Protein AF-A0A2G4SXM0-F1 (afdb_monomer)

Secondary structure (DSSP, 8-state):
-------------------TTTHHHHHHHHHHHHGGGS-HHHHHHHHHHHHHHHHHHHHS---HHHHHHHHHHHTT----HHHHHHH-TTS--B-TTTGGGS-B--HHIIIII-HHHHHHHHHHHHHHS----

Sequence (133 aa):
MLPSQIGSHDGTLGHTTIDNTILPLVTPLVDHQIQLIQPSHLRKLIHKAFLSFWKTFWRMDIPLPARNVWFRLIHGKLPAASNLHKIVPSFSPFCRLCNRSSPSETTCHFLIDCRKKYLAWKLIWTHFFPLSL

InterPro domains:
  IPR026960 Reverse transcriptase zinc-binding domain [PF13966] (51-121)

pLDDT: mean 70.19, std 20.28, range [26.02, 95.56]

Nearest PDB structures (foldseek):
  8tid-assembly1_R  TM=2.562E-01  e=8.346E+00  Tetrahymena thermophila

Organism: NCBI:txid1340429

Mean predicted aligned error: 13.28 Å

Structure (mmCIF, N/CA/C/O backbone):
data_AF-A0A2G4SXM0-F1
#
_entry.id   AF-A0A2G4SXM0-F1
#
loop_
_atom_site.group_PDB
_atom_site.id
_atom_site.type_symbol
_atom_site.label_atom_id
_atom_site.label_alt_id
_atom_site.label_comp_id
_atom_site.label_asym_id
_atom_site.label_entity_id
_atom_site.label_seq_id
_atom_site.pdbx_PDB_ins_code
_atom_site.Cartn_x
_atom_site.Cartn_y
_atom_site.Cartn_z
_atom_site.occupancy
_atom_site.B_iso_or_equiv
_atom_site.auth_seq_id
_atom_site.auth_comp_id
_atom_site.auth_asym_id
_atom_site.auth_atom_id
_atom_site.pdbx_PDB_model_num
ATOM 1 N N . MET A 1 1 ? -11.537 22.559 -47.697 1.00 34.03 1 MET A N 1
ATOM 2 C CA . MET A 1 1 ? -12.131 23.437 -46.669 1.00 34.03 1 MET A CA 1
ATOM 3 C C . MET A 1 1 ? -12.636 22.556 -45.533 1.00 34.03 1 MET A C 1
ATOM 5 O O . MET A 1 1 ? -13.275 21.554 -45.816 1.00 34.03 1 MET A O 1
ATOM 9 N N . LEU A 1 2 ? -12.229 22.876 -44.301 1.00 34.56 2 LEU A N 1
ATOM 10 C CA . LEU A 1 2 ? -12.595 22.241 -43.018 1.00 34.56 2 LEU A CA 1
ATOM 11 C C . LEU A 1 2 ? -14.112 22.460 -42.698 1.00 34.56 2 LEU A C 1
ATOM 13 O O . LEU A 1 2 ? -14.708 23.270 -43.408 1.00 34.56 2 LEU A O 1
ATOM 17 N N . PRO A 1 3 ? -14.743 21.841 -41.662 1.00 35.44 3 PRO A N 1
ATOM 18 C CA . PRO A 1 3 ? -14.183 21.678 -40.318 1.00 35.44 3 PRO A CA 1
ATOM 19 C C . PRO A 1 3 ? -14.313 20.309 -39.633 1.00 35.44 3 PRO A C 1
ATOM 21 O O . PRO A 1 3 ? -15.356 19.664 -39.600 1.00 35.44 3 PRO A O 1
ATOM 24 N N . SER A 1 4 ? -13.212 19.960 -38.972 1.00 36.41 4 SER A N 1
ATOM 25 C CA . SER A 1 4 ? -13.076 19.049 -37.841 1.00 36.41 4 SER A CA 1
ATOM 26 C C . SER A 1 4 ? -13.675 19.691 -36.586 1.00 36.41 4 SER A C 1
ATOM 28 O O . SER A 1 4 ? -13.256 20.791 -36.239 1.00 36.41 4 SER A O 1
ATOM 30 N N . GLN A 1 5 ? -14.583 19.008 -35.885 1.00 34.81 5 GLN A N 1
ATOM 31 C CA . GLN A 1 5 ? -14.956 19.284 -34.489 1.00 34.81 5 GLN A CA 1
ATOM 32 C C . GLN A 1 5 ? -15.548 18.008 -33.869 1.00 34.81 5 GLN A C 1
ATOM 34 O O . GLN A 1 5 ? -16.710 17.698 -34.108 1.00 34.81 5 GLN A O 1
ATOM 39 N N . ILE A 1 6 ? -14.776 17.277 -33.061 1.00 32.81 6 ILE A N 1
ATOM 40 C CA . ILE A 1 6 ? -15.326 16.418 -32.000 1.00 32.81 6 ILE A CA 1
ATOM 41 C C . ILE A 1 6 ? -14.467 16.669 -30.763 1.00 32.81 6 ILE A C 1
ATOM 43 O O . ILE A 1 6 ? -13.244 16.551 -30.807 1.00 32.81 6 ILE A O 1
ATOM 47 N N . GLY A 1 7 ? -15.141 17.144 -29.718 1.00 26.02 7 GLY A N 1
ATOM 48 C CA . GLY A 1 7 ? -14.584 17.893 -28.604 1.00 26.02 7 GLY A CA 1
ATOM 49 C C . GLY A 1 7 ? -13.563 17.143 -27.758 1.00 26.02 7 GLY A C 1
ATOM 50 O O . GLY A 1 7 ? -13.784 16.015 -27.316 1.00 26.02 7 GLY A O 1
ATOM 51 N N . SER A 1 8 ? -12.487 17.860 -27.442 1.00 28.03 8 SER A N 1
ATOM 52 C CA . SER A 1 8 ? -11.764 17.706 -26.185 1.00 28.03 8 SER A CA 1
ATOM 53 C C . SER A 1 8 ? -12.748 17.891 -25.032 1.00 28.03 8 SER A C 1
ATOM 55 O O . SER A 1 8 ? -13.170 19.008 -24.739 1.00 28.03 8 SER A O 1
ATOM 57 N N . HIS A 1 9 ? -13.107 16.801 -24.361 1.00 28.20 9 HIS A N 1
ATOM 58 C CA . HIS A 1 9 ? -13.646 16.896 -23.012 1.00 28.20 9 HIS A CA 1
ATOM 59 C C . HIS A 1 9 ? -12.480 17.169 -22.069 1.00 28.20 9 HIS A C 1
ATOM 61 O O . HIS A 1 9 ? -11.851 16.260 -21.527 1.00 28.20 9 HIS A O 1
ATOM 67 N N . ASP A 1 10 ? -12.193 18.460 -21.933 1.00 31.44 10 ASP A N 1
ATOM 68 C CA . ASP A 1 10 ? -11.350 19.029 -20.897 1.00 31.44 10 ASP A CA 1
ATOM 69 C C . ASP A 1 10 ? -12.085 18.853 -19.559 1.00 31.44 10 ASP A C 1
ATOM 71 O O . ASP A 1 10 ? -12.880 19.676 -19.105 1.00 31.44 10 ASP A O 1
ATOM 75 N N . GLY A 1 11 ? -11.931 17.661 -18.988 1.00 27.86 11 GLY A N 1
ATOM 76 C CA . GLY A 1 11 ? -12.451 17.310 -17.680 1.00 27.86 11 GLY A CA 1
ATOM 77 C C . GLY A 1 11 ? -11.522 17.850 -16.610 1.00 27.86 11 GLY A C 1
ATOM 78 O O . GLY A 1 11 ? -10.778 17.080 -16.001 1.00 27.86 11 GLY A O 1
ATOM 79 N N . THR A 1 12 ? -11.591 19.160 -16.371 1.00 34.84 12 THR A N 1
ATOM 80 C CA . THR A 1 12 ? -11.096 19.829 -15.163 1.00 34.84 12 THR A CA 1
ATOM 81 C C . THR A 1 12 ? -11.846 19.262 -13.957 1.00 34.84 12 THR A C 1
ATOM 83 O O . THR A 1 12 ? -12.765 19.870 -13.418 1.00 34.84 12 THR A O 1
ATOM 86 N N . LEU A 1 13 ? -11.507 18.038 -13.552 1.00 33.56 13 LEU A N 1
ATOM 87 C CA . LEU A 1 13 ? -12.104 17.384 -12.401 1.00 33.56 13 LEU A CA 1
ATOM 88 C C . LEU A 1 13 ? -11.165 17.562 -11.219 1.00 33.56 13 LEU A C 1
ATOM 90 O O . LEU A 1 13 ? -10.265 16.753 -11.007 1.00 33.56 13 LEU A O 1
ATOM 94 N N . GLY A 1 14 ? -11.403 18.678 -10.527 1.00 27.69 14 GLY A N 1
ATOM 95 C CA . GLY A 1 14 ? -11.227 18.893 -9.097 1.00 27.69 14 GLY A CA 1
ATOM 96 C C . GLY A 1 14 ? -10.014 18.237 -8.453 1.00 27.69 14 GLY A C 1
ATOM 97 O O . GLY A 1 14 ? -9.935 17.021 -8.309 1.00 27.69 14 GLY A O 1
ATOM 98 N N . HIS A 1 15 ? -9.133 19.085 -7.938 1.00 35.47 15 HIS A N 1
ATOM 99 C CA . HIS A 1 15 ? -8.190 18.772 -6.875 1.00 35.47 15 HIS A CA 1
ATOM 100 C C . HIS A 1 15 ? -8.964 18.263 -5.638 1.00 35.47 15 HIS A C 1
ATOM 102 O O . HIS A 1 15 ? -9.212 19.004 -4.690 1.00 35.47 15 HIS A O 1
ATOM 108 N N . THR A 1 16 ? -9.445 17.019 -5.671 1.00 34.97 16 THR A N 1
ATOM 109 C CA . THR A 1 16 ? -10.198 16.409 -4.578 1.00 34.97 16 THR A CA 1
ATOM 110 C C . THR A 1 16 ? -9.201 15.968 -3.528 1.00 34.97 16 THR A C 1
ATOM 112 O O . THR A 1 16 ? -8.597 14.900 -3.632 1.00 34.97 16 THR A O 1
ATOM 115 N N . THR A 1 17 ? -8.996 16.882 -2.584 1.00 36.53 17 THR A N 1
ATOM 116 C CA . THR A 1 17 ? -8.695 16.680 -1.170 1.00 36.53 17 THR A CA 1
ATOM 117 C C . THR A 1 17 ? -8.461 15.218 -0.813 1.00 36.53 17 THR A C 1
ATOM 119 O O . THR A 1 17 ? -9.384 14.407 -0.784 1.00 36.53 17 THR A O 1
ATOM 122 N N . ILE A 1 18 ? -7.192 14.914 -0.569 1.00 41.31 18 ILE A N 1
ATOM 123 C CA . ILE A 1 18 ? -6.683 13.628 -0.109 1.00 41.31 18 ILE A CA 1
ATOM 124 C C . ILE A 1 18 ? -7.556 13.153 1.067 1.00 41.31 18 ILE A C 1
ATOM 126 O O . ILE A 1 18 ? -7.647 13.855 2.073 1.00 41.31 18 ILE A O 1
ATOM 130 N N . ASP A 1 19 ? -8.236 12.005 0.940 1.00 44.88 19 ASP A N 1
ATOM 131 C CA . ASP A 1 19 ? -9.090 11.480 2.014 1.00 44.88 19 ASP A CA 1
ATOM 132 C C . ASP A 1 19 ? -8.257 11.272 3.290 1.00 44.88 19 ASP A C 1
ATOM 134 O O . ASP A 1 19 ? -7.338 10.445 3.342 1.00 44.88 19 ASP A O 1
ATOM 138 N N . ASN A 1 20 ? -8.639 11.991 4.347 1.00 44.47 20 ASN A N 1
ATOM 139 C CA . ASN A 1 20 ? -7.999 11.990 5.666 1.00 44.47 20 ASN A CA 1
ATOM 140 C C . ASN A 1 20 ? -8.125 10.658 6.432 1.00 44.47 20 ASN A C 1
ATOM 142 O O . ASN A 1 20 ? -7.631 10.552 7.548 1.00 44.47 20 ASN A O 1
ATOM 146 N N . THR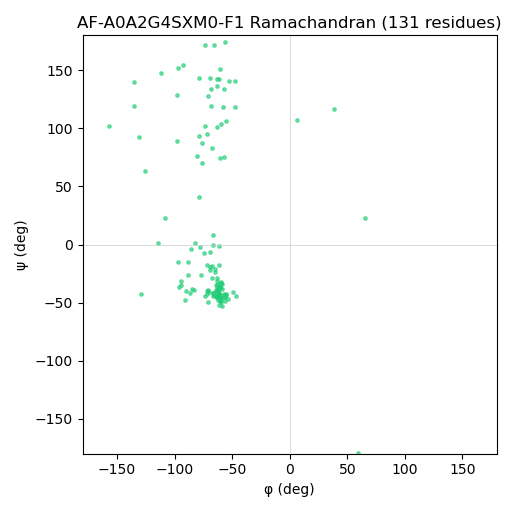 A 1 21 ? -8.790 9.643 5.881 1.00 46.84 21 THR A N 1
ATOM 147 C CA . THR A 1 21 ? -9.043 8.351 6.545 1.00 46.84 21 THR A CA 1
ATOM 148 C C . THR A 1 21 ? -8.026 7.273 6.187 1.00 46.84 21 THR A C 1
ATOM 150 O O . THR A 1 21 ? -7.653 6.484 7.050 1.00 46.84 21 THR A O 1
ATOM 153 N N . ILE A 1 22 ? -7.548 7.233 4.939 1.00 49.28 22 ILE A N 1
ATOM 154 C CA . ILE A 1 22 ? -6.591 6.209 4.476 1.00 49.28 22 ILE A CA 1
ATOM 155 C C . ILE A 1 22 ? -5.154 6.721 4.589 1.00 49.28 22 ILE A C 1
ATOM 157 O O . ILE A 1 22 ? -4.245 5.963 4.934 1.00 49.28 22 ILE A O 1
ATOM 161 N N . LEU A 1 23 ? -4.947 8.020 4.350 1.00 52.69 23 LEU A N 1
ATOM 162 C CA . LEU A 1 23 ? -3.626 8.640 4.383 1.00 52.69 23 LEU A CA 1
ATOM 163 C C . LEU A 1 23 ? -2.903 8.435 5.732 1.00 52.69 23 LEU A C 1
ATOM 165 O O . LEU A 1 23 ? -1.759 7.988 5.710 1.00 52.69 23 LEU A O 1
ATOM 169 N N . PRO A 1 24 ? -3.537 8.610 6.911 1.00 52.62 24 PRO A N 1
ATOM 170 C CA . PRO A 1 24 ? -2.854 8.396 8.189 1.00 52.62 24 PRO A CA 1
ATOM 171 C C .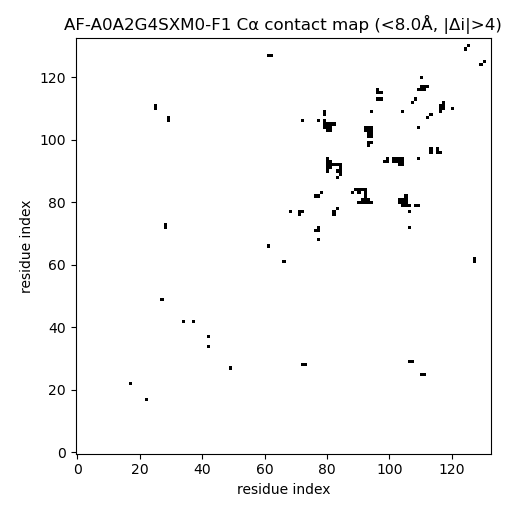 PRO A 1 24 ? -2.487 6.933 8.462 1.00 52.62 24 PRO A C 1
ATOM 173 O O . PRO A 1 24 ? -1.648 6.673 9.316 1.00 52.62 24 PRO A O 1
ATOM 176 N N . LEU A 1 25 ? -3.109 5.975 7.766 1.00 52.00 25 LEU A N 1
ATOM 177 C CA . LEU A 1 25 ? -2.805 4.549 7.901 1.00 52.00 25 LEU A CA 1
ATOM 178 C C . LEU A 1 25 ? -1.601 4.166 7.040 1.00 52.00 25 LEU A C 1
ATOM 180 O O . LEU A 1 25 ? -0.765 3.370 7.456 1.00 52.00 25 LEU A O 1
ATOM 184 N N . VAL A 1 26 ? -1.507 4.731 5.836 1.00 55.44 26 VAL A N 1
ATOM 185 C CA . VAL A 1 26 ? -0.493 4.345 4.848 1.00 55.44 26 VAL A CA 1
ATOM 186 C C . VAL A 1 26 ? 0.785 5.169 4.991 1.00 55.44 26 VAL A C 1
ATOM 188 O O . VAL A 1 26 ? 1.874 4.602 4.910 1.00 55.44 26 VAL A O 1
ATOM 191 N N . THR A 1 27 ? 0.677 6.473 5.258 1.00 55.81 27 THR A N 1
ATOM 192 C CA . THR A 1 27 ? 1.828 7.386 5.305 1.00 55.81 27 THR A CA 1
ATOM 193 C C . THR A 1 27 ? 2.846 6.992 6.377 1.00 55.81 27 THR A C 1
ATOM 195 O O . THR A 1 27 ? 3.995 6.781 6.011 1.00 55.81 27 THR A O 1
ATOM 198 N N . PRO A 1 28 ? 2.482 6.704 7.645 1.00 51.44 28 PRO A N 1
ATOM 199 C CA . PRO A 1 28 ? 3.459 6.282 8.653 1.00 51.44 28 PRO A CA 1
ATOM 200 C C . PRO A 1 28 ? 4.125 4.935 8.348 1.00 51.44 28 PRO A C 1
ATOM 202 O O . PRO A 1 28 ? 5.208 4.663 8.860 1.00 51.44 28 PRO A O 1
ATOM 205 N N . LEU A 1 29 ? 3.483 4.075 7.547 1.00 54.38 29 LEU A N 1
ATOM 206 C CA . LEU A 1 29 ? 3.995 2.753 7.177 1.00 54.38 29 LEU A CA 1
ATOM 207 C C . LEU A 1 29 ? 4.941 2.792 5.984 1.00 54.38 29 LEU A C 1
ATOM 209 O O . LEU A 1 29 ? 5.956 2.095 5.977 1.00 54.38 29 LEU A O 1
ATOM 213 N N . VAL A 1 30 ? 4.625 3.638 5.011 1.00 54.62 30 VAL A N 1
ATOM 214 C CA . VAL A 1 30 ? 5.549 4.024 3.948 1.00 54.62 30 VAL A CA 1
ATOM 215 C C . VAL A 1 30 ? 6.746 4.758 4.556 1.00 54.62 30 VAL A C 1
ATOM 217 O O . VAL A 1 30 ? 7.891 4.393 4.297 1.00 54.62 30 VAL A O 1
ATOM 220 N N . ASP A 1 31 ? 6.494 5.693 5.469 1.00 53.44 31 ASP A N 1
ATOM 221 C CA . ASP A 1 31 ? 7.525 6.444 6.176 1.00 53.44 31 ASP A CA 1
ATOM 222 C C . ASP A 1 31 ? 8.341 5.562 7.118 1.00 53.44 31 ASP A C 1
ATOM 224 O O . ASP A 1 31 ? 9.516 5.837 7.317 1.00 53.44 31 ASP A O 1
ATOM 228 N N . HIS A 1 32 ? 7.797 4.475 7.678 1.00 53.62 32 HIS A N 1
ATOM 229 C CA . HIS A 1 32 ? 8.584 3.520 8.470 1.00 53.62 32 HIS A CA 1
ATOM 230 C C . HIS A 1 32 ? 9.714 2.889 7.649 1.00 53.62 32 HIS A C 1
ATOM 232 O O . HIS A 1 32 ? 10.792 2.636 8.183 1.00 53.62 32 HIS A O 1
ATOM 238 N N . GLN A 1 33 ? 9.527 2.702 6.339 1.00 52.16 33 GLN A N 1
ATOM 239 C CA . GLN A 1 33 ? 10.630 2.302 5.460 1.00 52.16 33 GLN A CA 1
ATOM 240 C C . GLN A 1 33 ? 11.675 3.426 5.279 1.00 52.16 33 GLN A C 1
ATOM 242 O O . GLN A 1 33 ? 12.830 3.137 4.982 1.00 52.16 33 GLN A O 1
ATOM 247 N N . ILE A 1 34 ? 11.301 4.687 5.520 1.00 49.41 34 ILE A N 1
ATOM 248 C CA . ILE A 1 34 ? 12.135 5.900 5.415 1.00 49.41 34 ILE A CA 1
ATOM 249 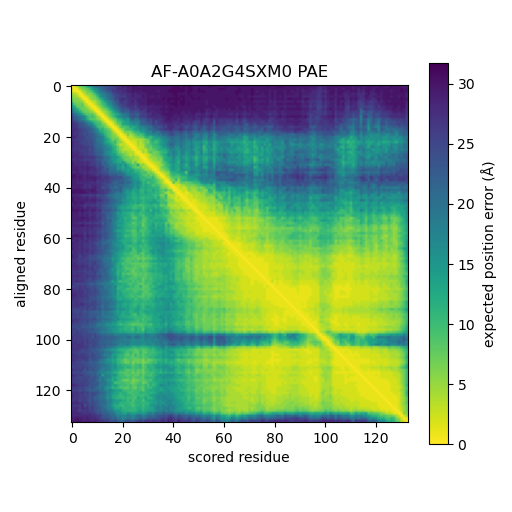C C . ILE A 1 34 ? 12.724 6.332 6.789 1.00 49.41 34 ILE A C 1
ATOM 251 O O . ILE A 1 34 ? 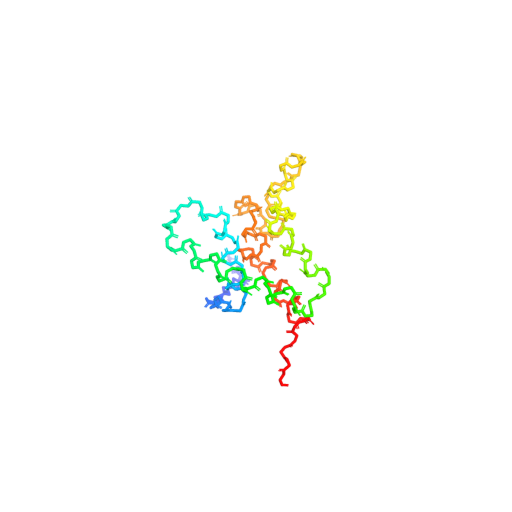13.698 7.083 6.854 1.00 49.41 34 ILE A O 1
ATOM 255 N N . GLN A 1 35 ? 12.213 5.813 7.915 1.00 52.00 35 GLN A N 1
ATOM 256 C CA . GLN A 1 35 ? 12.501 6.224 9.308 1.00 52.00 35 GLN A CA 1
ATOM 257 C C . GLN A 1 35 ? 13.932 5.961 9.826 1.00 52.00 35 GLN A C 1
ATOM 259 O O . GLN A 1 35 ? 14.228 6.199 11.005 1.00 52.00 35 GLN A O 1
ATOM 264 N N . LEU A 1 36 ? 14.867 5.543 8.974 1.00 51.44 36 LEU A N 1
ATOM 265 C CA . LEU A 1 36 ? 16.266 5.377 9.371 1.00 51.44 36 LEU A CA 1
ATOM 266 C C . LEU A 1 36 ? 16.988 6.714 9.662 1.00 51.44 36 LEU A C 1
ATOM 268 O O . LEU A 1 36 ? 18.092 6.674 10.194 1.00 51.44 36 LEU A O 1
ATOM 272 N N . ILE A 1 37 ? 16.359 7.877 9.419 1.00 50.72 37 ILE A N 1
ATOM 273 C CA . ILE A 1 37 ? 17.020 9.204 9.431 1.00 50.72 37 ILE A CA 1
ATOM 274 C C . ILE A 1 37 ? 16.532 10.160 10.562 1.00 50.72 37 ILE A C 1
ATOM 276 O O . ILE A 1 37 ? 17.014 11.280 10.670 1.00 50.72 37 ILE A O 1
ATOM 280 N N . GLN A 1 38 ? 15.606 9.767 11.453 1.00 54.50 38 GLN A N 1
ATOM 281 C CA . GLN A 1 38 ? 14.989 10.708 12.427 1.00 54.50 38 GLN A CA 1
ATOM 282 C C . GLN A 1 38 ? 15.612 10.724 13.852 1.00 54.50 38 GLN A C 1
ATOM 284 O O . GLN A 1 38 ? 16.095 9.682 14.311 1.00 54.50 38 GLN A O 1
ATOM 289 N N . PRO A 1 39 ? 15.542 11.858 14.601 1.00 58.28 39 PRO A N 1
ATOM 290 C CA . PRO A 1 39 ? 16.083 11.999 15.963 1.00 58.28 39 PRO A CA 1
ATOM 291 C C . PRO A 1 39 ? 15.463 11.036 16.988 1.00 58.28 39 PRO A C 1
ATOM 293 O O . PRO A 1 39 ? 14.288 10.670 16.909 1.00 58.28 39 PRO A O 1
ATOM 296 N N . SER A 1 40 ? 16.232 10.672 18.019 1.00 66.62 40 SER A N 1
ATOM 297 C CA . SER A 1 40 ? 15.895 9.617 18.992 1.00 66.62 40 SER A CA 1
ATOM 298 C C . SER A 1 40 ? 14.581 9.834 19.763 1.00 66.62 40 SER A C 1
ATOM 300 O O . SER A 1 40 ? 13.882 8.862 20.059 1.00 66.62 40 SER A O 1
ATOM 302 N N . HIS A 1 41 ? 14.207 11.080 20.068 1.00 63.41 41 HIS A N 1
ATOM 303 C CA . HIS A 1 41 ? 12.953 11.395 20.764 1.00 63.41 41 HIS A CA 1
ATOM 304 C C . HIS A 1 41 ? 11.722 11.230 19.858 1.00 63.41 41 HIS A C 1
ATOM 306 O O . HIS A 1 41 ? 10.743 10.587 20.243 1.00 63.41 41 HIS A O 1
ATOM 312 N N . LEU A 1 42 ? 11.802 11.725 18.619 1.00 61.91 42 LEU A N 1
ATOM 313 C CA . LEU A 1 42 ? 10.765 11.536 17.601 1.00 61.91 42 LEU A CA 1
ATOM 314 C C . LEU A 1 42 ? 10.590 10.052 17.269 1.00 61.91 42 LEU A C 1
ATOM 316 O O . LEU A 1 42 ? 9.462 9.572 17.216 1.00 61.91 42 LEU A O 1
ATOM 320 N N . ARG A 1 43 ? 11.689 9.290 17.178 1.00 64.25 43 ARG A N 1
ATOM 321 C CA . ARG A 1 43 ? 11.645 7.834 16.979 1.00 64.25 43 ARG A CA 1
ATOM 322 C C . ARG A 1 43 ? 10.838 7.122 18.071 1.00 64.25 43 ARG A C 1
ATOM 324 O O . ARG A 1 43 ? 10.040 6.249 17.749 1.00 64.25 43 ARG A O 1
ATOM 331 N N . LYS A 1 44 ? 10.996 7.496 19.348 1.00 70.88 44 LYS A N 1
ATOM 332 C CA . LYS A 1 44 ? 10.242 6.887 20.465 1.00 70.88 44 LYS A CA 1
ATOM 333 C C . LYS A 1 44 ? 8.743 7.185 20.393 1.00 70.88 44 LYS A C 1
ATOM 335 O O . LYS A 1 44 ? 7.936 6.280 20.601 1.00 70.88 44 LYS A O 1
ATOM 340 N N . LEU A 1 45 ? 8.367 8.428 20.091 1.00 69.00 45 LEU A N 1
ATOM 341 C CA . LEU A 1 45 ? 6.960 8.824 19.962 1.00 69.00 45 LEU A CA 1
ATOM 342 C C . LEU A 1 45 ? 6.289 8.146 18.766 1.00 69.00 45 LEU A C 1
ATOM 344 O O . LEU A 1 45 ? 5.204 7.585 18.912 1.00 69.00 45 LEU A O 1
ATOM 348 N N . ILE A 1 46 ? 6.975 8.122 17.623 1.00 64.25 46 ILE A N 1
ATOM 349 C CA . ILE A 1 46 ? 6.521 7.432 16.413 1.00 64.25 46 ILE A CA 1
ATOM 350 C C . ILE A 1 46 ? 6.358 5.938 16.693 1.00 64.25 46 ILE A C 1
ATOM 352 O O . ILE A 1 46 ? 5.317 5.369 16.385 1.00 64.25 46 ILE A O 1
ATOM 356 N N . HIS A 1 47 ? 7.332 5.313 17.358 1.00 69.75 47 HIS A N 1
ATOM 357 C CA . HIS A 1 47 ? 7.263 3.898 17.708 1.00 69.75 47 HIS A CA 1
ATOM 358 C C . HIS A 1 47 ? 6.090 3.588 18.651 1.00 69.75 47 HIS A C 1
ATOM 360 O O . HIS A 1 47 ? 5.356 2.628 18.433 1.00 69.75 47 HIS A O 1
ATOM 366 N N . LYS A 1 48 ? 5.847 4.420 19.672 1.00 73.94 48 LYS A N 1
ATOM 367 C CA . LYS A 1 48 ? 4.704 4.245 20.582 1.00 73.94 48 LYS A CA 1
ATOM 368 C C . LYS A 1 48 ? 3.364 4.396 19.856 1.00 73.94 48 LYS A C 1
ATOM 370 O O . LYS A 1 48 ? 2.468 3.575 20.060 1.00 73.94 48 LYS A O 1
ATOM 375 N N . ALA A 1 49 ? 3.226 5.419 19.013 1.00 69.31 49 ALA A N 1
ATOM 376 C CA . ALA A 1 49 ? 2.023 5.641 18.213 1.00 69.31 49 ALA A CA 1
ATOM 377 C C . ALA A 1 49 ? 1.773 4.470 17.249 1.00 69.31 49 ALA A C 1
ATOM 379 O O . ALA A 1 49 ? 0.659 3.957 17.172 1.00 69.31 49 ALA A O 1
ATOM 380 N N . PHE A 1 50 ? 2.832 3.980 16.605 1.00 71.50 50 PHE A N 1
ATOM 381 C CA . PHE A 1 50 ? 2.808 2.820 15.722 1.00 71.50 50 PHE A CA 1
ATOM 382 C C . PHE A 1 50 ? 2.350 1.547 16.440 1.00 71.50 50 PHE A C 1
ATOM 384 O O . PHE A 1 50 ? 1.454 0.855 15.964 1.00 71.50 50 PHE A O 1
ATOM 391 N N . LEU A 1 51 ? 2.904 1.249 17.619 1.00 73.31 51 LEU A N 1
ATOM 392 C CA . LEU A 1 51 ? 2.498 0.085 18.411 1.00 73.31 51 LEU A CA 1
ATOM 393 C C . LEU A 1 51 ? 1.030 0.164 18.852 1.00 73.31 51 LEU A C 1
ATOM 395 O O . LEU A 1 51 ? 0.309 -0.831 18.771 1.00 73.31 51 LEU A O 1
ATOM 399 N N . SER A 1 52 ? 0.576 1.339 19.296 1.00 77.19 52 SER A N 1
ATOM 400 C CA . SER A 1 52 ? -0.827 1.573 19.669 1.00 77.19 52 SER A CA 1
ATOM 401 C C . SER A 1 52 ? -1.769 1.364 18.481 1.00 77.19 52 SER A C 1
ATOM 403 O O . SER A 1 52 ? -2.799 0.691 18.597 1.00 77.19 52 SER A O 1
ATOM 405 N N . PHE A 1 53 ? -1.378 1.891 17.320 1.00 75.88 53 PHE A N 1
ATOM 406 C CA . PHE A 1 53 ? -2.099 1.717 16.072 1.00 75.88 53 PHE A CA 1
ATOM 407 C C . PHE A 1 53 ? -2.226 0.237 15.708 1.00 75.88 53 PHE A C 1
ATOM 409 O O . PHE A 1 53 ? -3.340 -0.254 15.554 1.00 75.88 53 PHE A O 1
ATOM 416 N N . TRP A 1 54 ? -1.116 -0.504 15.666 1.00 74.19 54 TRP A N 1
ATOM 417 C CA . TRP A 1 54 ? -1.143 -1.926 15.328 1.00 74.19 54 TRP A CA 1
ATOM 418 C C . TRP A 1 54 ? -1.950 -2.749 16.320 1.00 74.19 54 TRP A C 1
ATOM 420 O O . TRP A 1 54 ? -2.731 -3.604 15.913 1.00 74.19 54 TRP A O 1
ATOM 430 N N . LYS A 1 55 ? -1.828 -2.467 17.621 1.00 80.31 55 LYS A N 1
ATOM 431 C CA . LYS A 1 55 ? -2.637 -3.135 18.646 1.00 80.31 55 LYS A CA 1
ATOM 432 C C . LYS A 1 55 ? -4.132 -2.920 18.412 1.00 80.31 55 LYS A C 1
AT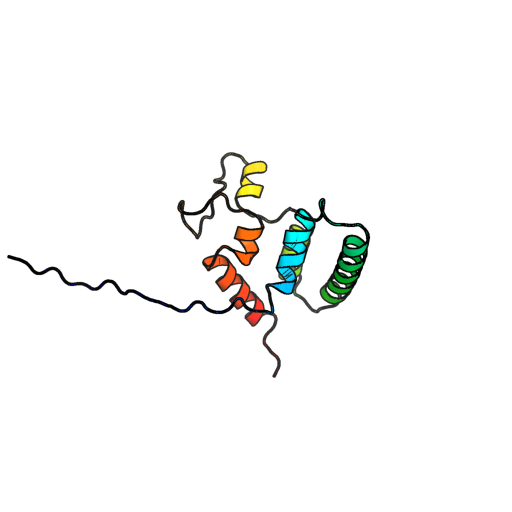OM 434 O O . LYS A 1 55 ? -4.914 -3.843 18.620 1.00 80.31 55 LYS A O 1
ATOM 439 N N . THR A 1 56 ? -4.526 -1.724 17.985 1.00 78.88 56 THR A N 1
ATOM 440 C CA . THR A 1 56 ? -5.920 -1.415 17.642 1.00 78.88 56 THR A CA 1
ATOM 441 C C . THR A 1 56 ? -6.324 -2.122 16.354 1.00 78.88 56 THR A C 1
ATOM 443 O O . THR A 1 56 ? -7.308 -2.853 16.349 1.00 78.88 56 THR A O 1
ATOM 446 N N . PHE A 1 57 ? -5.516 -1.999 15.302 1.00 77.38 57 PHE A N 1
ATOM 447 C CA . PHE A 1 57 ? -5.735 -2.616 13.997 1.00 77.38 57 PHE A CA 1
ATOM 448 C C . PHE A 1 57 ? -5.952 -4.134 14.089 1.00 77.38 57 PHE A C 1
ATOM 450 O O . PHE A 1 57 ? -6.910 -4.660 13.528 1.00 77.38 57 PHE A O 1
ATOM 457 N N . TRP A 1 58 ? -5.119 -4.851 14.849 1.00 78.56 58 TRP A N 1
ATOM 458 C CA . TRP A 1 58 ? -5.250 -6.305 15.009 1.00 78.56 58 TRP A CA 1
ATOM 459 C C . TRP A 1 58 ? -6.486 -6.732 15.809 1.00 78.56 58 TRP A C 1
ATOM 461 O O . TRP A 1 58 ? -6.908 -7.882 15.703 1.00 78.56 58 TRP A O 1
ATOM 471 N N . ARG A 1 59 ? -7.078 -5.818 16.587 1.00 82.62 59 ARG A N 1
ATOM 472 C CA . ARG A 1 59 ? -8.333 -6.043 17.318 1.00 82.62 59 ARG A CA 1
ATOM 473 C C . ARG A 1 59 ? -9.575 -5.708 16.497 1.00 82.62 59 ARG A C 1
ATOM 475 O O . ARG A 1 59 ? -10.661 -6.104 16.903 1.00 82.62 59 ARG A O 1
ATOM 482 N N . MET A 1 60 ? -9.436 -4.983 15.387 1.00 77.12 60 MET A N 1
ATOM 483 C CA . MET A 1 60 ? -10.561 -4.675 14.506 1.00 77.12 60 MET A CA 1
ATOM 484 C C . MET A 1 60 ? -11.036 -5.947 13.801 1.00 77.12 60 MET A C 1
ATOM 486 O O . MET A 1 60 ? -10.221 -6.794 13.408 1.00 77.12 60 MET A O 1
ATOM 490 N N . ASP A 1 61 ? -12.347 -6.059 13.604 1.00 80.38 61 ASP A N 1
ATOM 491 C CA . ASP A 1 61 ? -12.964 -7.156 12.858 1.00 80.38 61 ASP A CA 1
ATOM 492 C C . ASP A 1 61 ? -12.774 -6.953 11.346 1.00 80.38 61 ASP A C 1
ATOM 494 O O . ASP A 1 61 ? -13.662 -6.556 10.600 1.00 80.38 61 ASP A O 1
ATOM 498 N N . ILE A 1 62 ? -11.522 -7.104 10.916 1.00 75.81 62 ILE A N 1
ATOM 499 C CA . ILE A 1 62 ? -11.087 -6.943 9.532 1.00 75.81 62 ILE A CA 1
ATOM 500 C C . ILE A 1 62 ? -11.015 -8.332 8.899 1.00 75.81 62 ILE A C 1
ATOM 502 O O . ILE A 1 62 ? -10.291 -9.187 9.428 1.00 75.81 62 ILE A O 1
ATOM 506 N N . PRO A 1 63 ? -11.644 -8.548 7.731 1.00 80.25 63 PRO A N 1
ATOM 507 C CA . PRO A 1 63 ? -11.529 -9.803 7.005 1.00 80.25 63 PRO A 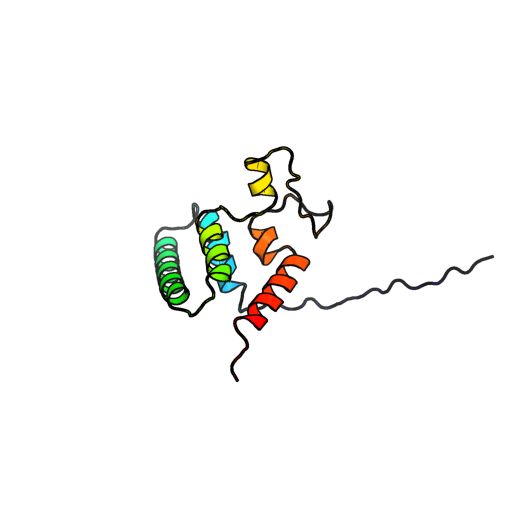CA 1
ATOM 508 C C . PRO A 1 63 ? -10.069 -10.206 6.776 1.00 80.25 63 PRO A C 1
ATOM 510 O O . PRO A 1 63 ? -9.215 -9.379 6.435 1.00 80.25 63 PRO A O 1
ATOM 513 N N . LEU A 1 64 ? -9.779 -11.504 6.901 1.00 82.00 64 LEU A N 1
ATOM 514 C CA . LEU A 1 64 ? -8.434 -12.056 6.692 1.00 82.00 64 LEU A CA 1
ATOM 515 C C . LEU A 1 64 ? -7.770 -11.589 5.378 1.00 82.00 64 LEU A C 1
ATOM 517 O O . LEU A 1 64 ? -6.587 -11.231 5.422 1.00 82.00 64 LEU A O 1
ATOM 521 N N . PRO A 1 65 ? -8.478 -11.503 4.228 1.00 79.75 65 PRO A N 1
ATOM 522 C CA . PRO A 1 65 ? -7.879 -10.999 2.992 1.00 79.75 65 PRO A CA 1
ATOM 523 C C . PRO A 1 65 ? -7.367 -9.557 3.099 1.00 79.75 65 PRO A C 1
ATOM 525 O O . PRO A 1 65 ? -6.302 -9.247 2.564 1.00 79.75 65 PRO A O 1
ATOM 528 N N . ALA A 1 66 ? -8.072 -8.688 3.827 1.00 77.25 66 ALA A N 1
ATOM 529 C CA . ALA A 1 66 ? -7.650 -7.308 4.039 1.00 77.25 66 ALA A CA 1
ATOM 530 C C . ALA A 1 66 ? -6.431 -7.236 4.977 1.00 77.25 66 ALA A C 1
ATOM 532 O O . ALA A 1 66 ? -5.480 -6.510 4.686 1.00 77.25 66 ALA A O 1
ATOM 533 N N . ARG A 1 67 ? -6.375 -8.062 6.034 1.00 83.75 67 ARG A N 1
ATOM 534 C CA . ARG A 1 67 ? -5.188 -8.176 6.912 1.00 83.75 67 ARG A CA 1
ATOM 535 C C . ARG A 1 67 ? -3.933 -8.633 6.164 1.00 83.75 67 ARG A C 1
ATOM 537 O O . ARG A 1 67 ? -2.839 -8.160 6.461 1.00 83.75 67 ARG A O 1
ATOM 544 N N . ASN A 1 68 ? -4.076 -9.514 5.173 1.00 86.44 68 ASN A N 1
ATOM 545 C CA . ASN A 1 68 ? -2.954 -10.015 4.374 1.00 86.44 68 ASN A CA 1
ATOM 546 C C . ASN A 1 68 ? -2.235 -8.897 3.591 1.00 86.44 68 ASN A C 1
ATOM 548 O O . ASN A 1 68 ? -1.014 -8.945 3.447 1.00 86.44 68 ASN A O 1
ATOM 552 N N . VAL A 1 69 ? -2.953 -7.864 3.130 1.00 84.75 69 VAL A N 1
ATOM 553 C CA . VAL A 1 69 ? -2.332 -6.696 2.474 1.00 84.75 69 VAL A CA 1
ATOM 554 C C . VAL A 1 69 ? -1.400 -5.972 3.448 1.00 84.75 69 VAL A C 1
ATOM 556 O O . VAL A 1 69 ? -0.237 -5.729 3.127 1.00 84.75 69 VAL A O 1
ATOM 559 N N . TRP A 1 70 ? -1.873 -5.706 4.666 1.00 82.69 70 TRP A N 1
ATOM 560 C CA . TRP A 1 70 ? -1.100 -5.038 5.715 1.00 82.69 70 TRP A CA 1
ATOM 561 C C . TRP A 1 70 ? 0.078 -5.875 6.212 1.00 82.69 70 TRP A C 1
ATOM 563 O O . TRP A 1 70 ? 1.186 -5.361 6.347 1.00 82.69 70 TRP A O 1
ATOM 573 N N . PHE A 1 71 ? -0.124 -7.180 6.401 1.00 85.19 71 PHE A N 1
ATOM 574 C CA . PHE A 1 71 ? 0.953 -8.111 6.732 1.00 85.19 71 PHE A CA 1
ATOM 575 C C . PHE A 1 71 ? 2.068 -8.067 5.677 1.00 85.19 71 PHE A C 1
ATOM 577 O O . PHE A 1 71 ? 3.245 -7.898 6.000 1.00 85.19 71 PHE A O 1
ATOM 584 N N . ARG A 1 72 ? 1.706 -8.141 4.391 1.00 88.31 72 ARG A N 1
ATOM 585 C CA . ARG A 1 72 ? 2.678 -8.043 3.295 1.00 88.31 72 ARG A CA 1
ATOM 586 C C . ARG A 1 72 ? 3.354 -6.677 3.235 1.00 88.31 72 ARG A C 1
ATOM 588 O O . ARG A 1 72 ? 4.535 -6.636 2.907 1.00 88.31 72 ARG A O 1
ATOM 595 N N . LEU A 1 73 ? 2.653 -5.588 3.556 1.00 85.81 73 LEU A N 1
ATOM 596 C CA . LEU A 1 73 ? 3.244 -4.249 3.632 1.00 85.81 73 LEU A CA 1
ATOM 597 C C . LEU A 1 73 ? 4.347 -4.188 4.694 1.00 85.81 73 LEU A C 1
ATOM 599 O O . LEU A 1 73 ? 5.469 -3.811 4.363 1.00 85.81 73 LEU A O 1
ATOM 603 N N . ILE A 1 74 ? 4.057 -4.626 5.925 1.00 82.12 74 ILE A N 1
ATOM 604 C CA . ILE A 1 74 ? 5.027 -4.639 7.036 1.00 82.12 74 ILE A CA 1
ATOM 605 C C . ILE A 1 74 ? 6.292 -5.410 6.652 1.00 82.12 74 ILE A C 1
ATOM 607 O O . ILE A 1 74 ? 7.405 -4.958 6.901 1.00 82.12 74 ILE A O 1
ATOM 611 N N . HIS A 1 75 ? 6.126 -6.565 6.009 1.00 82.75 75 HIS A N 1
ATOM 612 C CA . HIS A 1 75 ? 7.247 -7.408 5.603 1.00 82.75 75 HIS A CA 1
ATOM 613 C C . HIS A 1 75 ? 7.916 -6.974 4.289 1.00 82.75 75 HIS A C 1
ATOM 615 O O . HIS A 1 75 ? 8.832 -7.655 3.832 1.00 82.75 75 HIS A O 1
ATOM 621 N N . GLY A 1 76 ? 7.464 -5.891 3.647 1.00 83.00 76 GLY A N 1
ATOM 622 C CA . GLY A 1 76 ? 7.994 -5.447 2.354 1.00 83.00 76 GLY A CA 1
ATOM 623 C C . GLY A 1 76 ? 7.732 -6.434 1.207 1.00 83.00 76 GLY A C 1
ATOM 624 O O . GLY A 1 76 ? 8.440 -6.427 0.206 1.00 83.00 76 GLY A O 1
ATOM 625 N N . LYS A 1 77 ? 6.716 -7.292 1.343 1.00 87.50 77 LYS A N 1
ATOM 626 C CA . LYS A 1 77 ? 6.340 -8.359 0.399 1.00 87.50 77 LYS A CA 1
ATOM 627 C C . LYS A 1 77 ? 5.051 -8.053 -0.363 1.00 87.50 77 LYS A C 1
ATOM 629 O O . LYS A 1 77 ? 4.358 -8.965 -0.819 1.00 87.50 77 LYS A O 1
ATOM 634 N N . LEU A 1 78 ? 4.682 -6.777 -0.483 1.00 91.44 78 LEU A N 1
ATOM 635 C CA . LEU A 1 78 ? 3.563 -6.399 -1.341 1.00 91.44 78 LEU A CA 1
ATOM 636 C C . LEU A 1 78 ? 3.873 -6.743 -2.800 1.00 91.44 78 LEU A C 1
ATOM 638 O O . LEU A 1 78 ? 5.008 -6.532 -3.240 1.00 91.44 78 LEU A O 1
ATOM 642 N N . PRO A 1 79 ? 2.875 -7.209 -3.570 1.00 92.81 79 PRO A N 1
ATOM 643 C CA . PRO A 1 79 ? 3.048 -7.586 -4.968 1.00 92.81 79 PRO A CA 1
ATOM 644 C C . PRO A 1 79 ? 3.085 -6.356 -5.896 1.00 92.81 79 PRO A C 1
ATOM 646 O O . PRO A 1 79 ? 2.491 -6.364 -6.972 1.00 92.81 79 PRO A O 1
ATOM 649 N N . ALA A 1 80 ? 3.769 -5.287 -5.476 1.00 92.75 80 ALA A N 1
ATOM 650 C CA . ALA A 1 80 ? 4.097 -4.159 -6.336 1.00 92.75 80 ALA A CA 1
ATOM 651 C C . ALA A 1 80 ? 4.981 -4.649 -7.489 1.00 92.75 80 ALA A C 1
ATOM 653 O O . ALA A 1 80 ? 5.833 -5.521 -7.288 1.00 92.75 80 ALA A O 1
ATOM 654 N N . ALA A 1 81 ? 4.800 -4.106 -8.695 1.00 93.44 81 ALA A N 1
ATOM 655 C CA . ALA A 1 81 ? 5.497 -4.629 -9.871 1.00 93.44 81 ALA A CA 1
ATOM 656 C C . ALA A 1 81 ? 7.029 -4.552 -9.725 1.00 93.44 81 ALA A C 1
ATOM 658 O O . ALA A 1 81 ? 7.727 -5.477 -10.132 1.00 93.44 81 ALA A O 1
ATOM 659 N N . SER A 1 82 ? 7.555 -3.530 -9.039 1.00 92.94 82 SER A N 1
ATOM 660 C CA . SER A 1 82 ? 8.988 -3.455 -8.716 1.00 92.94 82 SER A CA 1
ATOM 661 C C . SER A 1 82 ? 9.474 -4.587 -7.799 1.00 92.94 82 SER A C 1
ATOM 663 O O . SER A 1 82 ? 10.580 -5.087 -7.988 1.00 92.94 82 SER A O 1
ATOM 665 N N . ASN A 1 83 ? 8.666 -5.036 -6.833 1.00 93.00 83 ASN A N 1
ATOM 666 C CA . ASN A 1 83 ? 9.015 -6.163 -5.963 1.00 93.00 83 ASN A CA 1
ATOM 667 C C . ASN A 1 83 ? 8.963 -7.487 -6.723 1.00 93.00 83 ASN A C 1
ATOM 669 O O . ASN A 1 83 ? 9.843 -8.326 -6.553 1.00 93.00 83 ASN A O 1
ATOM 673 N N . LEU A 1 84 ? 7.962 -7.661 -7.588 1.00 94.25 84 LEU A N 1
ATOM 674 C CA . LEU A 1 84 ? 7.860 -8.848 -8.433 1.00 94.25 84 LEU A CA 1
ATOM 675 C C . LEU A 1 84 ? 9.031 -8.937 -9.419 1.00 94.25 84 LEU A C 1
ATOM 677 O O . LEU A 1 84 ? 9.591 -10.015 -9.574 1.00 94.25 84 LEU A O 1
ATOM 681 N N . HIS A 1 85 ? 9.454 -7.814 -10.004 1.00 94.31 85 HIS A N 1
ATOM 682 C CA . HIS A 1 85 ? 10.621 -7.750 -10.888 1.00 94.31 85 HIS A CA 1
ATOM 683 C C . HIS A 1 85 ? 11.923 -8.178 -10.189 1.00 94.31 85 HIS A C 1
ATOM 685 O O . HIS A 1 85 ? 12.742 -8.866 -10.787 1.00 94.31 85 HIS A O 1
ATOM 691 N N . LYS A 1 86 ? 12.105 -7.845 -8.901 1.00 92.94 86 LYS A N 1
ATOM 692 C CA . LYS A 1 86 ? 13.273 -8.301 -8.118 1.00 92.94 86 LYS A CA 1
ATOM 693 C C . LYS A 1 86 ? 13.323 -9.824 -7.950 1.00 92.94 86 LYS A C 1
ATOM 695 O O . LYS A 1 86 ? 14.409 -10.376 -7.828 1.00 92.94 86 LYS A O 1
ATOM 700 N N . ILE A 1 87 ? 12.165 -10.487 -7.901 1.00 93.75 87 ILE A N 1
ATOM 701 C CA . ILE A 1 87 ? 12.058 -11.948 -7.747 1.00 93.75 87 ILE A CA 1
ATOM 702 C C . ILE A 1 87 ? 12.134 -12.632 -9.117 1.00 93.75 87 ILE A C 1
ATOM 704 O O . ILE A 1 87 ? 12.790 -13.658 -9.267 1.00 93.75 87 ILE A O 1
ATOM 708 N N . VAL A 1 88 ? 11.456 -12.061 -10.114 1.00 95.56 88 VAL A N 1
ATOM 709 C CA . VAL A 1 88 ? 11.352 -12.585 -11.477 1.00 95.56 88 VAL A CA 1
ATOM 710 C C . VAL A 1 88 ? 11.677 -11.452 -12.461 1.00 95.56 88 VAL A C 1
ATOM 712 O O . VAL A 1 88 ? 10.775 -10.708 -12.858 1.00 95.56 88 VAL A O 1
ATOM 715 N N . PRO A 1 89 ? 12.948 -11.311 -12.889 1.00 94.25 89 PRO A N 1
ATOM 716 C CA . PRO A 1 89 ? 13.388 -10.185 -13.724 1.00 94.25 89 PRO A CA 1
ATOM 717 C C . PRO A 1 89 ? 12.703 -10.068 -15.091 1.00 94.25 89 PRO A C 1
ATOM 719 O O . PRO A 1 89 ? 12.729 -9.001 -15.698 1.00 94.25 89 PRO A O 1
ATOM 722 N N . SER A 1 90 ? 12.053 -11.129 -15.582 1.00 95.44 90 SER A N 1
ATOM 723 C CA . SER A 1 90 ? 11.268 -11.075 -16.823 1.00 95.44 90 SER A CA 1
ATOM 724 C C . SER A 1 90 ? 9.961 -10.285 -16.686 1.00 95.44 90 SER A C 1
ATOM 726 O O . SER A 1 90 ? 9.383 -9.871 -17.692 1.00 95.44 90 SER A O 1
ATOM 728 N N . PHE A 1 91 ? 9.475 -10.041 -15.466 1.00 93.75 91 PHE A N 1
ATOM 729 C CA . PHE A 1 91 ? 8.282 -9.228 -15.246 1.00 93.75 91 PHE A CA 1
ATOM 730 C C . PHE A 1 91 ? 8.596 -7.741 -15.350 1.00 93.75 91 PHE A C 1
ATOM 732 O O . PHE A 1 91 ? 9.639 -7.276 -14.910 1.00 93.75 91 PHE A O 1
ATOM 739 N N . SER A 1 92 ? 7.666 -6.963 -15.903 1.00 91.88 92 SER A N 1
ATOM 740 C CA . SER A 1 92 ? 7.834 -5.513 -15.988 1.00 91.88 92 SER A CA 1
ATOM 741 C C . SER A 1 92 ? 7.786 -4.873 -14.593 1.00 91.88 92 SER A C 1
ATOM 743 O O . SER A 1 92 ? 6.854 -5.165 -13.841 1.00 91.88 92 SER A O 1
ATOM 745 N N . PRO A 1 93 ? 8.711 -3.954 -14.250 1.00 92.88 93 PRO A N 1
ATOM 746 C CA . PRO A 1 93 ? 8.666 -3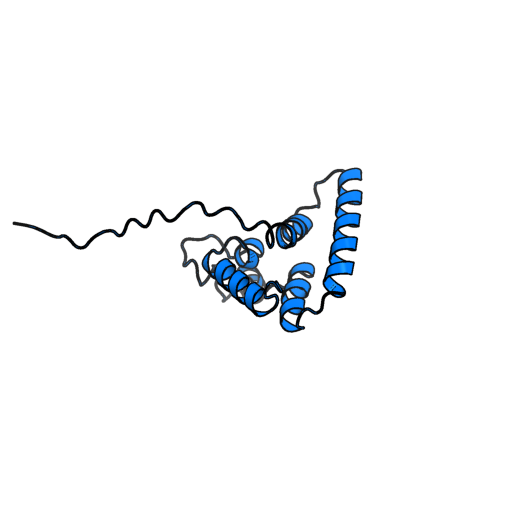.230 -12.984 1.00 92.88 93 PRO A CA 1
ATOM 747 C C . PRO A 1 93 ? 7.640 -2.087 -12.988 1.00 92.88 93 PRO A C 1
ATOM 749 O O . PRO A 1 93 ? 7.506 -1.403 -11.978 1.00 92.88 93 PRO A O 1
ATOM 752 N N . PHE A 1 94 ? 6.948 -1.831 -14.102 1.00 92.38 94 PHE A N 1
ATOM 753 C CA . PHE A 1 94 ? 6.053 -0.686 -14.272 1.00 92.38 94 PHE A CA 1
ATOM 754 C C . PHE A 1 94 ? 4.604 -1.004 -13.909 1.00 92.38 94 PHE A C 1
ATOM 756 O O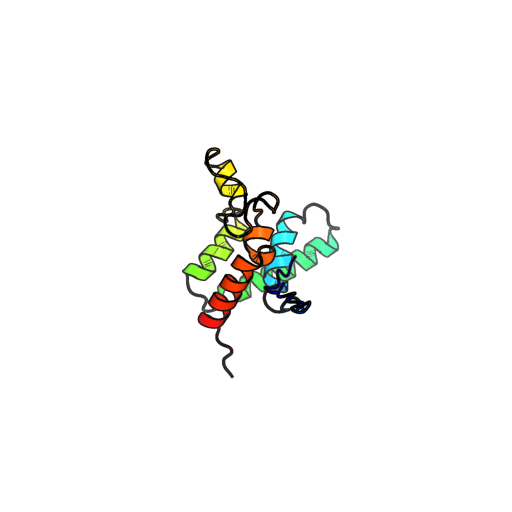 . PHE A 1 94 ? 4.134 -2.140 -14.011 1.00 92.38 94 PHE A O 1
ATOM 763 N N . CYS A 1 95 ? 3.863 0.039 -13.532 1.00 90.81 95 CYS A N 1
ATOM 764 C CA . CYS A 1 95 ? 2.456 -0.098 -13.195 1.00 90.81 95 CYS A CA 1
ATOM 765 C C . CYS A 1 95 ? 1.617 -0.429 -14.430 1.00 90.81 95 CYS A C 1
ATOM 767 O O . CYS A 1 95 ? 1.484 0.372 -15.355 1.00 90.81 95 CYS A O 1
ATOM 769 N N . ARG A 1 96 ? 0.953 -1.587 -14.399 1.00 88.69 96 ARG A N 1
ATOM 770 C CA . ARG A 1 96 ? 0.078 -2.047 -15.491 1.00 88.69 96 ARG A CA 1
ATOM 771 C C . ARG A 1 96 ? -1.159 -1.169 -15.702 1.00 88.69 96 ARG A C 1
ATOM 773 O O . ARG A 1 96 ? -1.740 -1.192 -16.778 1.00 88.69 96 ARG A O 1
ATOM 780 N N . LEU A 1 97 ? -1.570 -0.399 -14.691 1.00 89.38 97 LEU A N 1
ATOM 781 C CA . LEU A 1 97 ? -2.777 0.434 -14.753 1.00 89.38 97 LEU A CA 1
ATOM 782 C C . LEU A 1 97 ? -2.492 1.878 -15.188 1.00 89.38 97 LEU A C 1
ATOM 784 O O . LEU A 1 97 ? -3.339 2.492 -15.836 1.00 89.38 97 LEU A O 1
ATOM 788 N N . CYS A 1 98 ? -1.319 2.422 -14.860 1.00 84.44 98 CYS A N 1
ATOM 789 C CA . CYS A 1 98 ? -0.918 3.785 -15.237 1.00 84.44 98 CYS A CA 1
ATOM 790 C C . CYS A 1 98 ? -0.288 3.866 -16.634 1.00 84.44 98 CYS A C 1
ATOM 792 O O . CYS A 1 98 ? 0.005 4.964 -17.099 1.00 84.44 98 CYS A O 1
ATOM 794 N N . ASN A 1 99 ? -0.109 2.719 -17.300 1.00 67.75 99 ASN A N 1
ATOM 795 C CA . ASN A 1 99 ? 0.682 2.583 -18.521 1.00 67.75 99 ASN A CA 1
ATOM 796 C C . ASN A 1 99 ? 2.156 3.013 -18.303 1.00 67.75 99 ASN A C 1
ATOM 798 O O . ASN A 1 99 ? 2.550 3.386 -17.197 1.00 67.75 99 ASN A O 1
ATOM 802 N N . ARG A 1 100 ? 3.001 2.950 -19.344 1.00 64.62 100 ARG A N 1
ATOM 803 C CA . ARG A 1 100 ? 4.450 3.276 -19.264 1.00 64.62 100 ARG A CA 1
ATOM 804 C C . ARG A 1 100 ? 4.782 4.724 -18.859 1.00 64.62 100 ARG A C 1
ATOM 806 O O . ARG A 1 100 ? 5.954 5.060 -18.751 1.00 64.62 100 ARG A O 1
ATOM 813 N N . SER A 1 101 ? 3.786 5.578 -18.641 1.00 63.50 101 SER A N 1
ATOM 814 C CA . SER A 1 101 ? 3.958 6.994 -18.296 1.00 63.50 101 SER A CA 1
ATOM 815 C C . SER A 1 101 ? 4.405 7.233 -16.849 1.00 63.50 101 SER A C 1
ATOM 817 O O . SER A 1 101 ? 4.684 8.369 -16.483 1.00 63.50 101 SER A O 1
ATOM 819 N N . SER A 1 102 ? 4.452 6.193 -16.011 1.00 63.44 102 SER A N 1
ATOM 820 C CA . SER A 1 102 ? 4.865 6.290 -14.608 1.00 63.44 102 SER A CA 1
ATOM 821 C C . SER A 1 102 ? 6.203 5.571 -14.383 1.00 63.44 102 SER A C 1
ATOM 823 O O . 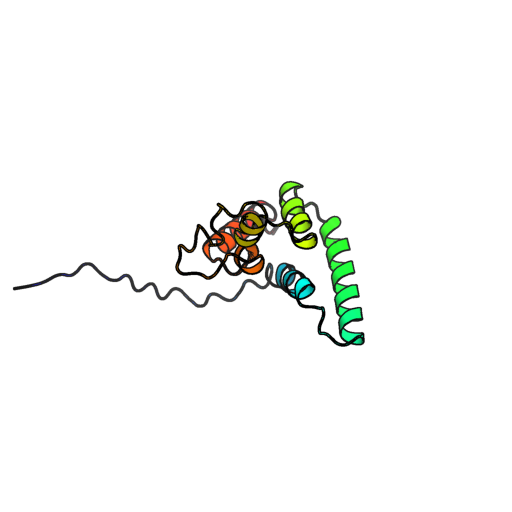SER A 1 102 ? 6.446 4.553 -15.041 1.00 63.44 102 SER A O 1
ATOM 825 N N . PRO A 1 103 ? 7.062 6.048 -13.456 1.00 72.69 103 PRO A N 1
ATOM 826 C CA . PRO A 1 103 ? 8.227 5.288 -13.002 1.00 72.69 103 PRO A CA 1
ATOM 827 C C . PRO A 1 103 ? 7.822 3.908 -12.448 1.00 72.69 103 PRO A C 1
ATOM 829 O O . PRO A 1 103 ? 6.638 3.568 -12.356 1.00 72.69 103 PRO A O 1
ATOM 832 N N . SER A 1 104 ? 8.812 3.073 -12.119 1.00 85.88 104 SER A N 1
ATOM 833 C CA . SER A 1 104 ? 8.570 1.728 -11.587 1.00 85.88 104 SER A CA 1
ATOM 834 C C . SER A 1 104 ? 7.537 1.739 -10.453 1.00 85.88 104 SER A C 1
ATOM 836 O O . SER A 1 104 ? 7.487 2.642 -9.619 1.00 85.88 104 SER A O 1
ATOM 838 N N . GLU A 1 105 ? 6.670 0.730 -10.432 1.00 91.50 105 GLU A N 1
ATOM 839 C CA . GLU A 1 105 ? 5.612 0.620 -9.443 1.00 91.50 105 GLU A CA 1
ATOM 840 C C . GLU A 1 105 ? 6.207 0.264 -8.080 1.00 91.50 105 GLU A C 1
ATOM 842 O O . GLU A 1 105 ? 6.434 -0.910 -7.769 1.00 91.50 105 GLU A O 1
ATOM 847 N N . THR A 1 106 ? 6.456 1.284 -7.268 1.00 90.50 106 THR A N 1
ATOM 848 C CA . THR A 1 106 ? 6.885 1.158 -5.874 1.00 90.50 106 THR A CA 1
ATOM 849 C C . THR A 1 106 ? 5.736 0.708 -4.967 1.00 90.50 106 THR A C 1
ATOM 851 O O . THR A 1 106 ? 4.570 0.672 -5.368 1.00 90.50 106 THR A O 1
ATOM 854 N N . THR A 1 107 ? 6.052 0.394 -3.709 1.00 89.69 107 THR A N 1
ATOM 855 C CA . THR A 1 107 ? 5.047 0.134 -2.666 1.00 89.69 107 THR A CA 1
ATOM 856 C C . THR A 1 107 ? 4.061 1.299 -2.509 1.00 89.69 107 THR A C 1
ATOM 858 O O . THR A 1 107 ? 2.855 1.065 -2.437 1.00 89.69 107 THR A O 1
ATOM 861 N N . CYS A 1 108 ? 4.552 2.543 -2.521 1.00 86.69 108 CYS A N 1
ATOM 862 C CA . CYS A 1 108 ? 3.718 3.747 -2.440 1.00 86.69 108 CYS A CA 1
ATOM 863 C C . CYS A 1 108 ? 2.776 3.838 -3.640 1.00 86.69 108 CYS A C 1
ATOM 865 O O . CYS A 1 108 ? 1.569 4.009 -3.475 1.00 86.69 108 CYS A O 1
ATOM 867 N N . HIS A 1 109 ? 3.300 3.583 -4.842 1.00 89.56 109 HIS A N 1
ATOM 868 C CA . HIS A 1 109 ? 2.492 3.586 -6.054 1.00 89.56 109 HIS A CA 1
ATOM 869 C C . HIS A 1 109 ? 1.420 2.492 -6.047 1.00 89.56 109 HIS A C 1
ATOM 871 O O . HIS A 1 109 ? 0.299 2.725 -6.494 1.00 89.56 109 HIS A O 1
ATOM 877 N N . PHE A 1 110 ? 1.730 1.298 -5.536 1.00 90.31 110 PHE A N 1
ATOM 878 C CA . PHE A 1 110 ? 0.765 0.203 -5.418 1.00 90.31 110 PHE A CA 1
ATOM 879 C C . PHE A 1 110 ? -0.409 0.556 -4.482 1.00 90.31 110 PHE A C 1
ATOM 881 O O . PHE A 1 110 ? -1.550 0.176 -4.761 1.00 90.31 110 PHE A O 1
ATOM 888 N N . LEU A 1 111 ? -0.141 1.273 -3.385 1.00 87.81 111 LEU A N 1
ATOM 889 C CA . LEU A 1 111 ? -1.136 1.568 -2.350 1.00 87.81 111 LEU A CA 1
ATOM 890 C C . LEU A 1 111 ? -1.896 2.879 -2.575 1.00 87.81 111 LEU A C 1
ATOM 892 O O . LEU A 1 111 ? -3.119 2.884 -2.459 1.00 87.81 111 LEU A O 1
ATOM 896 N N . ILE A 1 112 ? -1.192 3.977 -2.866 1.00 83.62 112 ILE A N 1
ATOM 897 C CA . ILE A 1 112 ? -1.758 5.333 -2.798 1.00 83.62 112 ILE A CA 1
ATOM 898 C C . ILE A 1 112 ? -1.531 6.173 -4.056 1.00 83.62 112 ILE A C 1
ATOM 900 O O . ILE A 1 112 ? -2.479 6.804 -4.512 1.00 83.62 112 ILE A O 1
ATOM 904 N N . ASP A 1 113 ? -0.343 6.150 -4.672 1.00 85.88 113 ASP A N 1
ATOM 905 C CA . ASP A 1 113 ? -0.063 7.109 -5.761 1.00 85.88 113 ASP A CA 1
ATOM 906 C C . ASP A 1 113 ? -0.745 6.711 -7.077 1.00 85.88 113 ASP A C 1
ATOM 908 O O . ASP A 1 113 ? -1.053 7.548 -7.929 1.00 85.88 113 ASP A O 1
ATOM 912 N N . CYS A 1 114 ? -1.015 5.417 -7.276 1.00 89.25 114 CYS A N 1
ATOM 913 C CA . CYS A 1 114 ? -1.781 4.973 -8.430 1.00 89.25 114 CYS A CA 1
ATOM 914 C C . CYS A 1 114 ? -3.257 5.324 -8.250 1.00 89.25 114 CYS A C 1
ATOM 916 O O . CYS A 1 114 ? -4.000 4.566 -7.627 1.00 89.25 114 CYS A O 1
ATOM 918 N N . ARG A 1 115 ? -3.720 6.394 -8.907 1.00 87.31 115 ARG A N 1
ATOM 919 C CA . ARG A 1 115 ? -5.134 6.817 -8.895 1.00 87.31 115 ARG A CA 1
ATOM 920 C C . ARG A 1 115 ? -6.117 5.664 -9.133 1.00 87.31 115 ARG A C 1
ATOM 922 O O . ARG A 1 115 ? -7.106 5.540 -8.421 1.00 87.31 115 ARG A O 1
ATOM 929 N N . LYS A 1 116 ? -5.843 4.793 -10.113 1.00 90.25 116 LYS A N 1
ATOM 930 C CA . LYS A 1 116 ? -6.721 3.654 -10.439 1.00 90.25 116 LYS A CA 1
ATOM 931 C C . LYS A 1 116 ? -6.774 2.611 -9.316 1.00 90.25 116 LYS A C 1
ATOM 933 O O . LYS A 1 116 ? -7.858 2.129 -9.005 1.00 90.25 116 LYS A O 1
ATOM 938 N N . LYS A 1 117 ? -5.636 2.277 -8.690 1.00 89.06 117 LYS A N 1
ATOM 939 C CA . LYS A 1 117 ? -5.617 1.357 -7.537 1.00 89.06 117 LYS A CA 1
ATOM 940 C C . LYS A 1 117 ? -6.229 2.000 -6.309 1.00 89.06 117 LYS A C 1
ATOM 942 O O . LYS A 1 117 ? -7.003 1.349 -5.628 1.00 89.06 117 LYS A O 1
ATOM 947 N N . TYR A 1 118 ? -5.939 3.273 -6.066 1.00 86.12 118 TYR A N 1
ATOM 948 C CA . TYR A 1 118 ? -6.493 4.022 -4.949 1.00 86.12 118 TYR A CA 1
ATOM 949 C C . TYR A 1 118 ? -8.024 4.033 -4.969 1.00 86.12 118 TYR A C 1
ATOM 951 O O . TYR A 1 118 ? -8.654 3.734 -3.959 1.00 86.12 118 TYR A O 1
ATOM 959 N N . LEU A 1 119 ? -8.635 4.275 -6.135 1.00 88.00 119 LEU A N 1
ATOM 960 C CA . LEU A 1 119 ? -10.088 4.172 -6.292 1.00 88.00 119 LEU A CA 1
ATOM 961 C C . LEU A 1 119 ? -10.605 2.764 -5.965 1.00 88.00 119 LEU A C 1
ATOM 963 O O . LEU A 1 119 ? -11.595 2.634 -5.249 1.00 88.00 119 LEU A O 1
ATOM 967 N N . ALA A 1 120 ? -9.921 1.714 -6.429 1.00 87.69 120 ALA A N 1
ATOM 968 C CA . ALA A 1 120 ? -10.280 0.341 -6.081 1.00 87.69 120 ALA A CA 1
ATOM 969 C C . ALA A 1 120 ? -10.164 0.086 -4.568 1.00 87.69 120 ALA A C 1
ATOM 971 O O . ALA A 1 120 ? -11.075 -0.487 -3.976 1.00 87.69 120 ALA A O 1
ATOM 972 N N . TRP A 1 121 ? -9.096 0.562 -3.922 1.00 85.19 121 TRP A N 1
ATOM 973 C CA . TRP A 1 121 ? -8.919 0.460 -2.473 1.00 85.19 121 TRP A CA 1
ATOM 974 C C . TRP A 1 121 ? -10.016 1.187 -1.704 1.00 85.19 121 TRP A C 1
ATOM 976 O O . TRP A 1 121 ? -10.532 0.632 -0.738 1.00 85.19 121 TRP A O 1
ATOM 986 N N . LYS A 1 122 ? -10.422 2.379 -2.151 1.00 82.62 122 LYS A N 1
ATOM 987 C CA . LYS A 1 122 ? -11.531 3.128 -1.553 1.00 82.62 122 LYS A CA 1
ATOM 988 C C . LYS A 1 122 ? -12.844 2.350 -1.650 1.00 82.62 122 LYS A C 1
ATOM 990 O O . LYS A 1 122 ? -13.534 2.224 -0.645 1.00 82.62 122 LYS A O 1
ATOM 995 N N . LEU A 1 123 ? -13.152 1.771 -2.813 1.00 84.00 123 LEU A N 1
ATOM 996 C CA . LEU A 1 123 ? -14.355 0.950 -3.005 1.00 84.00 123 LEU A CA 1
ATOM 997 C C . LEU A 1 123 ? -14.345 -0.310 -2.126 1.00 84.00 123 LEU A C 1
ATOM 999 O O . LEU A 1 123 ? -15.340 -0.625 -1.476 1.00 84.00 123 LEU A O 1
ATOM 1003 N N . ILE A 1 124 ? -13.205 -1.001 -2.061 1.00 81.75 124 ILE A N 1
ATOM 1004 C CA . ILE A 1 124 ? -13.000 -2.158 -1.179 1.00 81.75 124 ILE A CA 1
ATOM 1005 C C . ILE A 1 124 ? -13.202 -1.751 0.284 1.00 81.75 124 ILE A C 1
ATOM 1007 O O . ILE A 1 124 ? -13.904 -2.437 1.022 1.00 81.75 124 ILE A O 1
ATOM 1011 N N . TRP A 1 125 ? -12.621 -0.624 0.699 1.00 78.88 125 TRP A N 1
ATOM 1012 C CA . TRP A 1 125 ? -12.773 -0.108 2.053 1.00 78.88 125 TRP A CA 1
ATOM 1013 C C . TRP A 1 125 ? -14.239 0.162 2.381 1.00 78.88 125 TRP A C 1
ATOM 1015 O O . TRP A 1 125 ? -14.728 -0.336 3.385 1.00 78.88 125 TRP A O 1
ATOM 1025 N N . THR A 1 126 ? -14.964 0.873 1.515 1.00 80.31 126 THR A N 1
ATOM 1026 C CA . THR A 1 126 ? -16.394 1.149 1.726 1.00 80.31 126 THR A CA 1
ATOM 1027 C C . THR A 1 126 ? -17.253 -0.111 1.745 1.00 80.31 126 THR A C 1
ATOM 1029 O O . THR A 1 126 ? -18.279 -0.132 2.412 1.00 80.31 126 THR A O 1
ATOM 1032 N N . HIS A 1 127 ? -16.841 -1.163 1.031 1.00 81.31 127 HIS A N 1
ATOM 1033 C CA . HIS A 1 127 ? -17.549 -2.438 1.016 1.00 81.31 127 HIS A CA 1
ATOM 1034 C C . HIS A 1 127 ? -17.388 -3.209 2.335 1.00 81.31 127 HIS A C 1
ATOM 1036 O O . HIS A 1 127 ? -18.359 -3.763 2.836 1.00 81.31 127 HIS A O 1
ATOM 1042 N N . PHE A 1 128 ? -16.177 -3.242 2.902 1.00 74.12 128 PHE A N 1
ATOM 1043 C CA . PHE A 1 128 ? -15.897 -3.978 4.143 1.00 74.12 128 PHE A CA 1
ATOM 1044 C C . PHE A 1 128 ? -16.140 -3.168 5.418 1.00 74.12 128 PHE A C 1
ATOM 1046 O O . PHE A 1 128 ? -16.423 -3.745 6.463 1.00 74.12 128 PHE A O 1
ATOM 1053 N N . PHE A 1 129 ? -16.034 -1.845 5.331 1.00 74.88 129 PHE A N 1
ATOM 1054 C CA . PHE A 1 129 ? -16.267 -0.902 6.421 1.00 74.88 129 PHE A CA 1
ATOM 1055 C C . PHE A 1 129 ? -17.299 0.135 5.975 1.00 74.88 129 PHE A C 1
ATOM 1057 O O . PHE A 1 129 ? -16.965 1.320 5.839 1.00 74.88 129 PHE A O 1
ATOM 1064 N N . PRO A 1 130 ? -18.544 -0.288 5.687 1.00 71.81 130 PRO A N 1
ATOM 1065 C CA . PRO A 1 130 ? -19.612 0.669 5.466 1.00 71.81 130 PRO A CA 1
ATOM 1066 C C . PRO A 1 130 ? -19.707 1.547 6.714 1.00 71.81 130 PRO A C 1
ATOM 1068 O O . PRO A 1 130 ? -19.640 1.042 7.835 1.00 71.81 130 PRO A O 1
ATOM 1071 N N . LEU A 1 131 ? -19.808 2.865 6.527 1.00 63.28 131 LEU A N 1
ATOM 1072 C CA . LEU A 1 131 ? -20.087 3.768 7.638 1.00 63.28 131 LEU A CA 1
ATOM 1073 C C . LEU A 1 131 ? -21.430 3.335 8.228 1.00 63.28 131 LEU A C 1
ATOM 1075 O O . LEU A 1 131 ? -22.478 3.557 7.626 1.00 63.28 131 LEU A O 1
ATOM 1079 N N . SER A 1 132 ? -21.381 2.654 9.367 1.00 53.66 132 SER A N 1
ATOM 1080 C CA . SER A 1 132 ? -22.539 2.460 10.221 1.00 53.66 132 SER A CA 1
ATOM 1081 C C . SER A 1 132 ? -22.958 3.846 10.705 1.00 53.66 132 SER A C 1
ATOM 1083 O O . SER A 1 132 ? -22.272 4.427 11.551 1.00 53.66 132 SER A O 1
ATOM 1085 N N . LEU A 1 133 ? -24.000 4.397 10.076 1.00 38.91 133 LEU A N 1
ATOM 1086 C CA . LEU A 1 133 ? -24.764 5.525 10.610 1.00 38.91 133 LEU A CA 1
ATOM 1087 C C . LEU A 1 133 ? -25.394 5.133 11.947 1.00 38.91 133 LEU A C 1
ATOM 1089 O O . LEU A 1 133 ? -25.865 3.975 12.047 1.00 38.91 133 LEU A O 1
#

Foldseek 3Di:
DDDDDDDDPPPPPDPPDDPPPVCVVVVLLVCVVVPPPDDPVVVVVSVVVVVVVVVVVVPDPFDPVVVVQVVCSNVVNHVQQLNVCVVPVVGDQPDPQVPPPDPGGHPCNCDPVVPVNVVVVVVVCCVRCPPPD

Radius of gyration: 19.12 Å; Cα contacts (8 Å, |Δi|>4): 81; chains: 1; bounding box: 42×36×67 Å

Solvent-accessible surface area (backbone atoms only — not comparable to full-atom values): 8227 Å² total; per-residue (Å²): 136,85,85,90,86,81,79,83,79,81,73,85,73,66,94,72,72,77,60,81,76,58,49,73,65,47,50,63,57,59,40,56,78,59,56,88,79,64,59,75,68,60,48,51,53,52,50,53,53,49,52,54,48,50,60,49,57,75,68,48,96,64,57,68,76,62,50,48,54,53,55,23,50,78,71,72,61,44,85,18,30,39,54,44,19,75,77,40,73,90,45,66,32,46,37,84,85,70,40,90,86,46,71,63,15,38,69,60,36,54,60,58,70,30,64,72,47,28,53,52,51,51,52,52,44,48,69,78,55,55,83,82,125